Protein AF-A0A4S2HFW8-F1 (afdb_monomer_lite)

pLDDT: mean 96.81, std 3.7, range [73.81, 98.62]

Sequence (60 aa):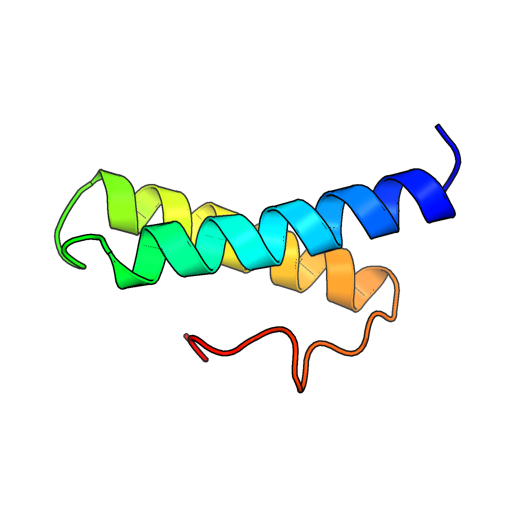
MTEKEQIQKNVEEFSRLQDYMVDSDKESTAYKKMKKRYIELKVILTTFGVNLTELDYIKE

Radius of gyration: 11.75 Å; chains: 1; bounding box: 27×24×28 Å

Secondary structure (DSSP, 8-state):
--HHHHHHHHHHHHHHHHHHHHTS-TTSHHHHHHHHHHHHHHHHHHHTT---TTT--S--

Structure (mmCIF, N/CA/C/O backbone):
data_AF-A0A4S2HFW8-F1
#
_entry.id   AF-A0A4S2HFW8-F1
#
loop_
_atom_site.group_PDB
_atom_site.id
_atom_site.type_symbol
_atom_site.label_atom_id
_atom_site.label_alt_id
_atom_site.label_comp_id
_atom_site.label_asym_id
_atom_site.label_entity_id
_atom_site.label_seq_id
_atom_site.pdbx_PDB_ins_code
_atom_site.Cartn_x
_atom_site.Cartn_y
_atom_site.Cartn_z
_atom_site.occupancy
_atom_site.B_iso_or_equiv
_atom_site.auth_seq_id
_atom_site.auth_comp_id
_atom_site.auth_asym_id
_atom_site.auth_atom_id
_atom_site.pdbx_PDB_model_num
ATOM 1 N N . MET A 1 1 ? -4.982 15.687 15.453 1.00 73.81 1 MET A N 1
ATOM 2 C CA . MET A 1 1 ? -5.543 14.780 14.439 1.00 73.81 1 MET A CA 1
ATOM 3 C C . MET A 1 1 ? -6.262 13.677 15.179 1.00 73.81 1 MET A C 1
ATOM 5 O O . MET A 1 1 ? -5.695 13.138 16.122 1.00 73.81 1 MET A O 1
ATOM 9 N N . THR A 1 2 ? -7.517 13.432 14.840 1.00 95.62 2 THR A N 1
ATOM 10 C CA . THR A 1 2 ? -8.315 12.365 15.446 1.00 95.62 2 THR A CA 1
ATOM 11 C C . THR A 1 2 ? -7.887 11.004 14.898 1.00 95.62 2 THR A C 1
ATOM 13 O O . THR A 1 2 ? -7.258 10.919 13.843 1.00 95.62 2 THR A O 1
ATOM 16 N N . GLU A 1 3 ? -8.252 9.929 15.592 1.00 94.50 3 GLU A N 1
ATOM 17 C CA . GLU A 1 3 ? -8.032 8.558 15.117 1.00 94.50 3 GLU A CA 1
ATOM 18 C C . GLU A 1 3 ? -8.633 8.337 13.718 1.00 94.50 3 GLU A C 1
ATOM 20 O O . GLU A 1 3 ? -7.968 7.807 12.832 1.00 94.50 3 GLU A O 1
ATOM 25 N N . LYS A 1 4 ? -9.850 8.846 13.477 1.00 95.25 4 LYS A N 1
ATOM 26 C CA . LYS A 1 4 ? -10.523 8.753 12.172 1.00 95.25 4 LYS A CA 1
ATOM 27 C C . LYS A 1 4 ? -9.743 9.453 11.059 1.00 95.25 4 LYS A C 1
ATOM 29 O O . LYS A 1 4 ? -9.5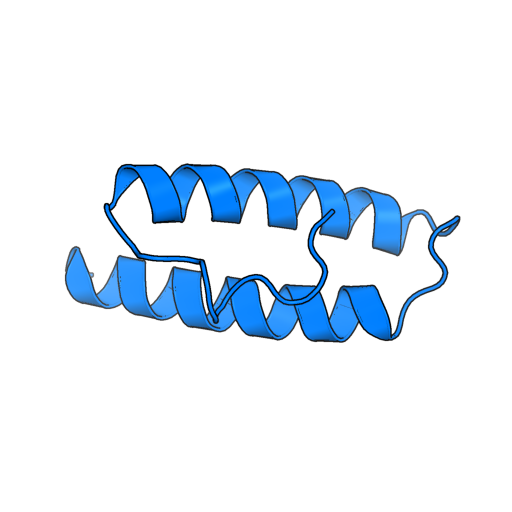85 8.889 9.982 1.00 95.25 4 LYS A O 1
ATOM 34 N N . GLU A 1 5 ? -9.222 10.650 11.324 1.00 97.38 5 GLU A N 1
ATOM 35 C CA . GLU A 1 5 ? -8.394 11.385 10.358 1.00 97.38 5 GLU A CA 1
ATOM 36 C C . GLU A 1 5 ? -7.070 10.660 10.068 1.00 97.38 5 GLU A C 1
ATOM 38 O O . GLU A 1 5 ? -6.594 10.673 8.935 1.00 97.38 5 GLU A O 1
ATOM 43 N N . GLN A 1 6 ? -6.471 10.008 11.071 1.00 96.56 6 GLN A N 1
ATOM 44 C CA . GLN A 1 6 ? -5.251 9.221 10.883 1.00 96.56 6 GLN A CA 1
ATOM 45 C C . GLN A 1 6 ? -5.510 7.968 10.036 1.00 96.56 6 GLN A C 1
ATOM 47 O O . GLN A 1 6 ? -4.723 7.671 9.137 1.00 96.56 6 GLN A O 1
ATOM 52 N N . ILE A 1 7 ? -6.609 7.254 10.298 1.00 97.38 7 ILE A N 1
ATOM 53 C CA . ILE A 1 7 ? -7.014 6.081 9.514 1.00 97.38 7 ILE A CA 1
ATOM 54 C C . ILE A 1 7 ? -7.276 6.486 8.064 1.00 97.38 7 ILE A C 1
ATOM 56 O O . ILE A 1 7 ? -6.727 5.860 7.162 1.00 97.38 7 ILE A O 1
ATOM 60 N N . GLN A 1 8 ? -8.038 7.562 7.838 1.00 97.50 8 GLN A N 1
ATOM 61 C CA . GLN A 1 8 ? -8.310 8.071 6.494 1.00 97.50 8 GLN A CA 1
ATOM 62 C C . GLN A 1 8 ? -7.009 8.340 5.725 1.00 97.50 8 GLN A C 1
ATOM 64 O O . GLN A 1 8 ? -6.837 7.838 4.617 1.00 97.50 8 GLN A O 1
ATOM 69 N N . LYS A 1 9 ? -6.058 9.061 6.333 1.00 98.00 9 LYS A N 1
ATOM 70 C CA . LYS A 1 9 ? -4.762 9.342 5.698 1.00 98.00 9 LYS A CA 1
ATOM 71 C C . LYS A 1 9 ? -3.974 8.078 5.374 1.00 98.00 9 LYS A C 1
ATOM 73 O O . LYS A 1 9 ? -3.385 7.996 4.302 1.00 98.00 9 LYS A O 1
ATOM 78 N N . ASN A 1 10 ? -3.967 7.095 6.273 1.00 98.12 10 ASN A N 1
ATOM 79 C CA . ASN A 1 10 ? -3.261 5.836 6.039 1.00 98.12 10 ASN A CA 1
AT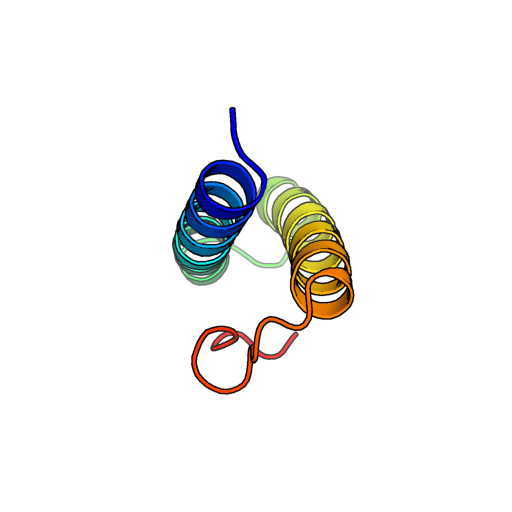OM 80 C C . ASN A 1 10 ? -3.907 5.026 4.902 1.00 98.12 10 ASN A C 1
ATOM 82 O O . ASN A 1 10 ? -3.186 4.395 4.135 1.00 98.12 10 ASN A O 1
ATOM 86 N N . VAL A 1 11 ? -5.239 5.058 4.766 1.00 98.25 11 VAL A N 1
ATOM 87 C CA . VAL A 1 11 ? -5.955 4.422 3.645 1.00 98.25 11 VAL A CA 1
ATOM 88 C C . VAL A 1 11 ? -5.608 5.105 2.318 1.00 98.25 11 VAL A C 1
ATOM 90 O O . VAL A 1 11 ? -5.276 4.426 1.348 1.00 98.25 11 VAL A O 1
ATOM 93 N N . GLU A 1 12 ? -5.619 6.439 2.279 1.00 98.25 12 GLU A N 1
ATOM 94 C CA . GLU A 1 12 ? -5.238 7.215 1.091 1.00 98.25 12 GLU A CA 1
ATOM 95 C C . GLU A 1 12 ? -3.769 6.975 0.695 1.00 98.25 12 GLU A C 1
ATOM 97 O O . GLU A 1 12 ? -3.459 6.808 -0.487 1.00 98.25 12 GLU A O 1
ATOM 102 N N . GLU A 1 13 ? -2.859 6.918 1.675 1.00 98.31 13 GLU A N 1
ATOM 103 C CA . GLU A 1 13 ? -1.445 6.595 1.449 1.00 98.31 13 GLU A CA 1
ATOM 104 C C . GLU A 1 13 ? -1.275 5.163 0.929 1.00 98.31 13 GLU A C 1
ATOM 106 O O . GLU A 1 13 ? -0.504 4.944 -0.003 1.00 98.31 13 GLU A O 1
ATOM 111 N N . PHE A 1 14 ? -2.013 4.198 1.485 1.00 98.50 14 PHE A N 1
ATOM 112 C CA . PHE A 1 14 ? -1.947 2.797 1.074 1.00 98.50 14 PHE A CA 1
ATOM 113 C C . PHE A 1 14 ? -2.391 2.594 -0.377 1.00 98.50 14 PHE A C 1
ATOM 115 O O . PHE A 1 14 ? -1.719 1.885 -1.123 1.00 98.50 14 PHE A O 1
ATOM 122 N N . SER A 1 15 ? -3.473 3.254 -0.802 1.00 98.06 15 SER A N 1
ATOM 123 C CA . SER A 1 15 ? -3.906 3.234 -2.205 1.00 98.06 15 SER A CA 1
ATOM 124 C C . SER A 1 15 ? -2.841 3.840 -3.121 1.00 98.06 15 SER A C 1
ATOM 126 O O . SER A 1 15 ? -2.405 3.200 -4.070 1.00 98.06 15 SER A O 1
ATOM 128 N N . ARG A 1 16 ? -2.357 5.048 -2.804 1.00 98.44 16 ARG A N 1
ATOM 129 C CA . ARG A 1 16 ? -1.381 5.761 -3.643 1.00 98.44 16 ARG A CA 1
ATOM 130 C C . ARG A 1 16 ? -0.048 5.022 -3.756 1.00 98.44 16 ARG A C 1
ATOM 132 O O . ARG A 1 16 ? 0.584 5.022 -4.807 1.00 98.44 16 ARG A O 1
ATOM 139 N N . LEU A 1 17 ? 0.406 4.420 -2.659 1.00 98.56 17 LEU A N 1
ATOM 140 C CA . LEU A 1 17 ? 1.646 3.656 -2.639 1.00 98.56 17 LEU A CA 1
ATOM 141 C C . LEU A 1 17 ? 1.562 2.433 -3.548 1.00 98.56 17 LEU A C 1
ATOM 143 O O . LEU A 1 17 ? 2.538 2.120 -4.226 1.00 98.56 17 LEU A O 1
ATOM 147 N N . GLN A 1 18 ? 0.415 1.756 -3.561 1.00 98.44 18 GLN A N 1
ATOM 148 C CA . GLN A 1 18 ? 0.209 0.635 -4.461 1.00 98.44 18 GLN A CA 1
ATOM 149 C C . GLN A 1 18 ? 0.248 1.087 -5.931 1.00 98.44 18 GLN A C 1
ATOM 151 O O . GLN A 1 18 ? 0.900 0.418 -6.728 1.00 98.44 18 GLN A O 1
ATOM 156 N N . ASP A 1 19 ? -0.306 2.253 -6.283 1.00 98.44 19 ASP A N 1
ATOM 157 C CA . ASP A 1 19 ? -0.248 2.753 -7.667 1.00 98.44 19 ASP A CA 1
ATOM 158 C C . ASP A 1 19 ? 1.217 2.933 -8.100 1.00 98.44 19 ASP A C 1
ATOM 160 O O . ASP A 1 19 ? 1.653 2.427 -9.132 1.00 98.44 19 ASP A O 1
ATOM 164 N N . TYR A 1 20 ? 2.032 3.546 -7.236 1.00 98.19 20 TYR A N 1
ATOM 165 C CA . TYR A 1 20 ? 3.463 3.709 -7.498 1.00 98.19 20 TYR A CA 1
ATOM 166 C C . TYR A 1 20 ? 4.222 2.386 -7.573 1.00 98.19 20 TYR A C 1
ATOM 168 O O . TYR A 1 20 ? 5.173 2.265 -8.347 1.00 98.19 20 TYR A O 1
ATOM 176 N N . MET A 1 21 ? 3.831 1.393 -6.773 1.00 98.25 21 MET A N 1
ATOM 177 C CA . MET A 1 21 ? 4.410 0.056 -6.851 1.00 98.25 21 MET A CA 1
ATOM 178 C C . MET A 1 21 ? 4.068 -0.624 -8.178 1.00 98.25 21 MET A C 1
ATOM 180 O O . MET A 1 21 ? 4.960 -1.225 -8.768 1.00 98.25 21 MET A O 1
ATOM 184 N N . VAL A 1 22 ? 2.827 -0.517 -8.660 1.00 97.88 22 VAL A N 1
ATOM 185 C CA . VAL A 1 22 ? 2.415 -1.066 -9.964 1.00 97.88 22 VAL A CA 1
ATOM 186 C C . VAL A 1 22 ? 3.228 -0.453 -11.105 1.00 97.88 22 VAL A C 1
ATOM 188 O O . VAL A 1 22 ? 3.670 -1.182 -11.992 1.00 97.88 22 VAL A O 1
ATOM 191 N N . ASP A 1 23 ? 3.498 0.850 -11.039 1.00 97.81 23 ASP A N 1
ATOM 192 C CA . ASP A 1 23 ? 4.222 1.585 -12.083 1.00 97.81 23 ASP A CA 1
ATOM 193 C C . ASP A 1 23 ? 5.756 1.452 -12.006 1.00 97.81 23 ASP A C 1
ATOM 195 O O . ASP A 1 23 ? 6.478 2.006 -12.839 1.00 97.81 23 ASP A O 1
ATOM 199 N N . SER A 1 24 ? 6.288 0.737 -11.011 1.00 97.62 24 SER A N 1
ATOM 200 C CA . SER A 1 24 ? 7.731 0.643 -10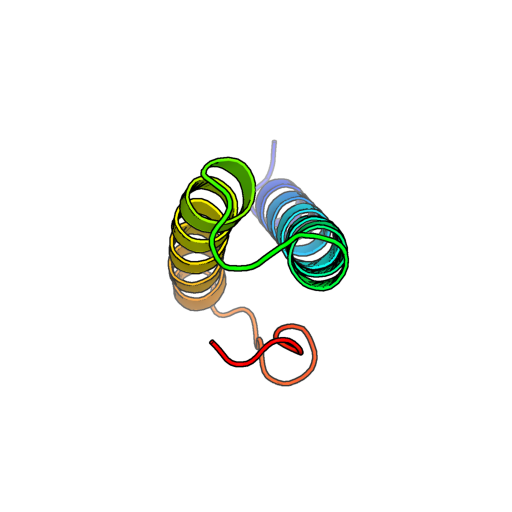.770 1.00 97.62 24 SER A CA 1
ATOM 201 C C . SER A 1 24 ? 8.309 -0.730 -11.100 1.00 97.62 24 SER A C 1
ATOM 203 O O . SER A 1 24 ? 7.714 -1.768 -10.824 1.00 97.62 24 SER A O 1
ATOM 205 N N . ASP A 1 25 ? 9.547 -0.741 -11.599 1.00 97.75 25 ASP A N 1
ATOM 206 C CA . ASP A 1 25 ? 10.327 -1.971 -11.755 1.00 97.75 25 ASP A CA 1
ATOM 207 C C . ASP A 1 25 ? 10.540 -2.647 -10.390 1.00 97.75 25 ASP A C 1
ATOM 209 O O . ASP A 1 25 ? 11.117 -2.045 -9.475 1.00 97.75 25 ASP A O 1
ATOM 213 N N . LYS A 1 26 ? 10.110 -3.908 -10.267 1.00 96.06 26 LYS A N 1
ATOM 214 C CA . LYS A 1 26 ? 10.186 -4.702 -9.032 1.00 96.06 26 LYS A CA 1
ATOM 215 C C . LYS A 1 26 ? 11.610 -4.895 -8.518 1.00 96.06 26 LYS A C 1
ATOM 217 O O . LYS A 1 26 ? 11.815 -5.015 -7.307 1.00 96.06 26 LYS A O 1
ATOM 222 N N . GLU A 1 27 ? 12.604 -4.874 -9.405 1.00 97.00 27 GLU A N 1
ATOM 223 C CA . GLU A 1 27 ? 14.003 -5.008 -9.001 1.00 97.00 27 GLU A CA 1
ATOM 224 C C . GLU A 1 27 ? 14.637 -3.698 -8.543 1.00 97.00 27 GLU A C 1
ATOM 226 O O . GLU A 1 27 ? 15.686 -3.709 -7.879 1.00 97.00 27 GLU A O 1
ATOM 231 N N . SER A 1 28 ? 13.972 -2.573 -8.810 1.00 98.25 28 SER A N 1
ATOM 232 C CA . SER A 1 28 ? 14.459 -1.258 -8.429 1.00 98.25 28 SER A CA 1
ATOM 233 C C . SER A 1 28 ? 14.557 -1.094 -6.910 1.00 98.25 28 SER A C 1
ATOM 235 O O . SER A 1 28 ? 13.784 -1.627 -6.106 1.00 98.25 28 SER A O 1
ATOM 237 N N . THR A 1 29 ? 15.517 -0.273 -6.492 1.00 98.44 29 THR A N 1
ATOM 238 C CA . THR A 1 29 ? 15.658 0.118 -5.085 1.00 98.44 29 THR A CA 1
ATOM 239 C C . THR A 1 29 ? 14.442 0.903 -4.586 1.00 98.44 29 THR A C 1
ATOM 241 O O . THR A 1 29 ? 14.110 0.820 -3.403 1.00 98.44 29 THR A O 1
ATOM 244 N N . ALA A 1 30 ? 13.760 1.635 -5.475 1.00 98.19 30 ALA A N 1
ATOM 245 C CA . ALA A 1 30 ? 12.528 2.353 -5.174 1.00 98.19 30 ALA A CA 1
ATOM 246 C C . ALA A 1 30 ? 11.397 1.382 -4.818 1.00 98.19 30 ALA A C 1
ATOM 248 O O . ALA A 1 30 ? 10.817 1.502 -3.739 1.00 98.19 30 ALA A O 1
ATOM 249 N N . TYR A 1 31 ? 11.159 0.364 -5.650 1.00 98.38 31 TYR A N 1
ATOM 250 C CA . TYR A 1 31 ? 10.143 -0.653 -5.384 1.00 98.38 31 TYR A CA 1
ATOM 251 C C . TYR A 1 31 ? 10.387 -1.377 -4.062 1.00 98.38 31 TYR A C 1
ATOM 253 O O . TYR A 1 31 ? 9.485 -1.488 -3.236 1.00 98.38 31 TYR A O 1
ATOM 261 N N . LYS A 1 32 ? 11.634 -1.783 -3.794 1.00 98.25 32 LYS A N 1
ATOM 262 C CA . LYS A 1 32 ? 12.005 -2.459 -2.538 1.00 98.25 32 LYS A CA 1
ATOM 263 C C . LYS A 1 32 ? 11.704 -1.595 -1.302 1.00 98.25 32 LYS A C 1
ATOM 265 O O . LYS A 1 32 ? 11.249 -2.116 -0.283 1.00 98.25 32 LYS A O 1
ATOM 270 N N . LYS A 1 33 ? 11.890 -0.272 -1.390 1.00 98.44 33 LYS A N 1
ATOM 271 C CA . LYS A 1 33 ? 11.503 0.674 -0.325 1.00 98.44 33 LYS A CA 1
ATOM 272 C C . LYS A 1 33 ? 9.985 0.823 -0.204 1.00 98.44 33 LYS A C 1
ATOM 274 O O . LYS A 1 33 ? 9.472 0.815 0.913 1.00 98.44 33 LYS A O 1
ATOM 279 N N . MET A 1 34 ? 9.272 0.924 -1.324 1.00 98.50 34 MET A N 1
ATOM 280 C CA . MET A 1 34 ? 7.811 1.017 -1.325 1.00 98.50 34 MET A CA 1
ATOM 281 C C . MET A 1 34 ? 7.162 -0.242 -0.756 1.00 98.50 34 MET A C 1
ATOM 283 O O . MET A 1 34 ? 6.304 -0.129 0.111 1.00 98.50 34 MET A O 1
ATOM 287 N N . LYS A 1 35 ? 7.648 -1.432 -1.124 1.00 98.31 35 LYS A N 1
ATOM 288 C CA . LYS A 1 35 ? 7.186 -2.709 -0.569 1.00 98.31 35 LYS A CA 1
ATOM 289 C C . LYS A 1 35 ? 7.300 -2.750 0.954 1.00 98.31 35 LYS A C 1
ATOM 291 O O . LYS A 1 35 ? 6.373 -3.190 1.628 1.00 98.31 35 LYS A O 1
ATOM 296 N N . LYS A 1 36 ? 8.402 -2.242 1.515 1.00 98.38 36 LYS A N 1
ATOM 297 C CA . LYS A 1 36 ? 8.548 -2.121 2.973 1.00 98.38 36 LYS A CA 1
ATOM 298 C C . LYS A 1 36 ? 7.441 -1.245 3.571 1.00 98.38 36 LYS A C 1
ATOM 300 O O . LYS A 1 36 ? 6.783 -1.666 4.518 1.00 98.38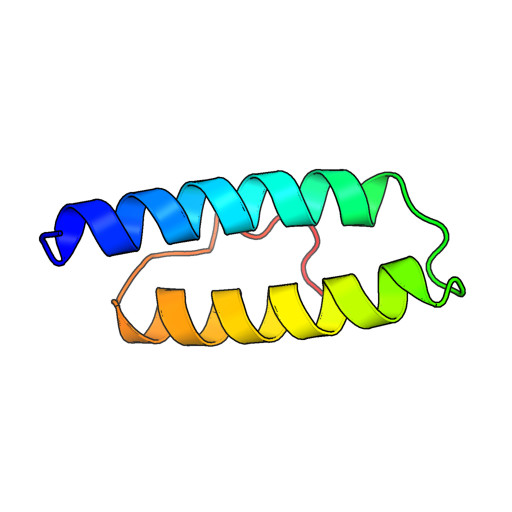 36 LYS A O 1
ATOM 305 N N . ARG A 1 37 ? 7.199 -0.063 2.994 1.00 98.44 37 ARG A N 1
ATOM 306 C CA . ARG A 1 37 ? 6.148 0.856 3.459 1.00 98.44 37 ARG A CA 1
ATOM 307 C C . ARG A 1 37 ? 4.740 0.272 3.292 1.00 98.44 37 ARG A C 1
ATOM 309 O O . ARG A 1 37 ? 3.892 0.466 4.155 1.00 98.44 37 ARG A O 1
ATOM 316 N N . TYR A 1 38 ? 4.506 -0.481 2.225 1.00 98.62 38 TYR A N 1
ATOM 317 C CA . TYR A 1 38 ? 3.249 -1.173 1.954 1.00 98.62 38 TYR A CA 1
ATOM 318 C C . TYR A 1 38 ? 2.946 -2.215 3.035 1.00 98.62 38 TYR A C 1
ATOM 320 O O . TYR A 1 38 ? 1.837 -2.237 3.566 1.00 98.62 38 TYR A O 1
ATOM 328 N N . ILE A 1 39 ? 3.949 -2.999 3.446 1.00 98.31 39 ILE A N 1
ATOM 329 C CA . ILE A 1 39 ? 3.825 -3.950 4.561 1.00 98.31 39 ILE A CA 1
ATOM 330 C C . ILE A 1 39 ? 3.547 -3.215 5.881 1.00 98.31 39 ILE A C 1
ATOM 332 O O . ILE A 1 39 ? 2.662 -3.620 6.633 1.00 98.31 39 ILE A O 1
ATOM 336 N N . GLU A 1 40 ? 4.260 -2.119 6.163 1.00 98.56 40 GLU A N 1
ATOM 337 C CA . GLU A 1 40 ? 4.020 -1.304 7.364 1.00 98.56 40 GLU A CA 1
ATOM 338 C C . GLU A 1 40 ? 2.575 -0.781 7.411 1.00 98.56 40 GLU A C 1
ATOM 340 O O . GLU A 1 40 ? 1.898 -0.924 8.430 1.00 98.56 40 GLU A O 1
ATOM 345 N N . LEU A 1 41 ? 2.070 -0.230 6.302 1.00 98.44 41 LEU A N 1
ATOM 346 C CA . LEU A 1 41 ? 0.698 0.271 6.203 1.00 98.44 41 LEU A CA 1
ATOM 347 C C . LEU A 1 41 ? -0.341 -0.848 6.338 1.00 98.44 41 LEU A C 1
ATOM 349 O O . LEU A 1 41 ? -1.323 -0.652 7.053 1.00 98.44 41 LEU A O 1
ATOM 353 N N . LYS A 1 42 ? -0.113 -2.031 5.745 1.00 98.06 42 LYS A N 1
ATOM 354 C CA . LYS A 1 42 ? -0.977 -3.210 5.940 1.00 98.06 42 LYS A CA 1
ATOM 355 C C . LYS A 1 42 ? -1.139 -3.550 7.418 1.00 98.06 42 LYS A C 1
ATOM 357 O O . LYS A 1 42 ? -2.262 -3.722 7.892 1.00 98.06 42 LYS A O 1
ATOM 362 N N . VAL A 1 43 ? -0.028 -3.627 8.152 1.00 98.12 43 VAL A N 1
ATOM 363 C CA . VAL A 1 43 ? -0.034 -3.951 9.588 1.00 98.12 43 VAL A CA 1
ATOM 364 C C . VAL A 1 43 ? -0.770 -2.875 10.385 1.00 98.12 43 VAL A C 1
ATOM 366 O O . VAL A 1 43 ? -1.620 -3.202 11.214 1.00 98.12 43 VAL A O 1
ATOM 369 N N . ILE A 1 44 ? -0.491 -1.598 10.113 1.00 97.62 44 ILE A N 1
ATOM 370 C CA . ILE A 1 44 ? -1.136 -0.467 10.793 1.00 97.62 44 ILE A CA 1
ATOM 371 C C . ILE A 1 44 ? -2.653 -0.486 10.565 1.00 97.62 44 ILE A C 1
ATOM 373 O O . ILE A 1 44 ? -3.420 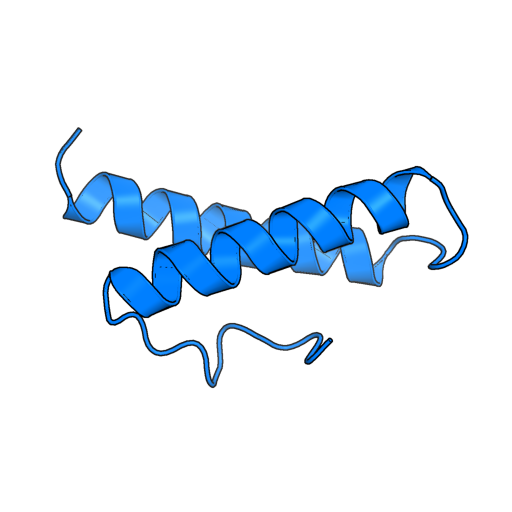-0.448 11.524 1.00 97.62 44 ILE A O 1
ATOM 377 N N . LEU A 1 45 ? -3.097 -0.581 9.310 1.00 97.94 45 LEU A N 1
ATOM 378 C CA . LEU A 1 45 ? -4.518 -0.571 8.955 1.00 97.94 45 LEU A CA 1
ATOM 379 C C . LEU A 1 45 ? -5.258 -1.792 9.517 1.00 97.94 45 LEU A C 1
ATOM 381 O O . LEU A 1 45 ? -6.357 -1.645 10.049 1.00 97.94 45 LEU A O 1
ATOM 385 N N . THR A 1 46 ? -4.631 -2.971 9.489 1.00 97.50 46 THR A N 1
ATOM 386 C CA . THR A 1 46 ? -5.196 -4.187 10.099 1.00 97.50 46 THR A CA 1
ATOM 387 C C . THR A 1 46 ? -5.334 -4.037 11.615 1.00 97.50 46 THR A C 1
ATOM 389 O O . THR A 1 46 ? -6.347 -4.434 12.183 1.00 97.50 46 THR A O 1
ATOM 392 N N . THR A 1 47 ? -4.356 -3.407 12.276 1.00 97.12 47 THR A N 1
ATOM 393 C CA . THR A 1 47 ? -4.407 -3.124 13.723 1.00 97.12 47 THR A CA 1
ATOM 394 C C . THR A 1 47 ? -5.560 -2.178 14.072 1.00 97.12 47 THR A C 1
ATOM 396 O O . THR A 1 47 ? -6.189 -2.337 15.113 1.00 97.12 47 THR A O 1
ATOM 399 N N . PHE A 1 48 ? -5.892 -1.242 13.178 1.00 96.62 48 PHE A N 1
ATOM 400 C CA . PHE A 1 48 ? -7.067 -0.372 13.300 1.00 96.62 48 PHE A CA 1
ATOM 401 C C . PHE A 1 48 ? -8.392 -1.038 12.885 1.00 96.62 48 PHE A C 1
ATOM 403 O O . PHE A 1 48 ? -9.426 -0.375 12.855 1.00 96.62 48 PHE A O 1
ATOM 410 N N . GLY A 1 49 ? -8.393 -2.334 12.554 1.00 96.88 49 GLY A N 1
ATOM 411 C CA . GLY A 1 49 ? -9.600 -3.063 12.157 1.00 96.88 49 GLY A CA 1
ATOM 412 C C . GLY A 1 49 ? -10.133 -2.688 10.771 1.00 96.88 49 GLY A C 1
ATOM 413 O O . GLY A 1 49 ? -11.295 -2.956 10.467 1.00 96.88 49 GLY A O 1
ATOM 414 N N . VAL A 1 50 ? -9.313 -2.065 9.921 1.00 97.44 50 VAL A N 1
ATOM 415 C CA . VAL A 1 50 ? -9.692 -1.729 8.544 1.00 97.44 50 VAL A CA 1
ATOM 416 C C . VAL A 1 50 ? -9.729 -3.003 7.700 1.00 97.44 50 VAL A C 1
ATOM 418 O O . VAL A 1 50 ? -8.761 -3.761 7.656 1.00 97.44 50 VAL A O 1
ATOM 421 N N . ASN A 1 51 ? -10.835 -3.228 6.987 1.00 96.44 51 ASN A N 1
ATOM 422 C CA . ASN A 1 51 ? -10.935 -4.319 6.021 1.00 96.44 51 ASN A CA 1
ATOM 423 C C . ASN A 1 51 ? -10.159 -3.966 4.742 1.00 96.44 51 ASN A C 1
ATOM 425 O O . ASN A 1 51 ? -10.550 -3.062 4.007 1.00 96.44 51 ASN A O 1
ATOM 429 N N . LEU A 1 52 ? -9.084 -4.707 4.469 1.00 96.75 52 LEU A N 1
ATOM 430 C CA . LEU A 1 52 ? -8.221 -4.486 3.308 1.00 96.75 52 LEU A CA 1
ATOM 431 C C . LEU A 1 52 ? -8.620 -5.282 2.057 1.00 96.75 52 LEU A C 1
ATOM 433 O O . LEU A 1 52 ? -7.953 -5.135 1.044 1.00 96.75 52 LEU A O 1
ATOM 437 N N . THR A 1 53 ? -9.687 -6.090 2.084 1.00 95.75 53 THR A N 1
ATOM 438 C CA . THR A 1 53 ? -10.027 -7.035 0.993 1.00 95.75 53 THR A CA 1
ATOM 439 C C . THR A 1 53 ? -10.079 -6.381 -0.392 1.00 95.75 53 THR A C 1
ATOM 441 O O . THR A 1 53 ? -9.530 -6.931 -1.342 1.00 95.75 53 THR A O 1
ATOM 444 N N . GLU A 1 54 ? -10.699 -5.202 -0.494 1.00 94.75 54 GLU A N 1
ATOM 445 C CA . GLU A 1 54 ? -10.790 -4.425 -1.743 1.00 94.75 54 GLU A CA 1
ATOM 446 C C . GLU A 1 54 ? -9.685 -3.362 -1.865 1.00 94.75 54 GLU A C 1
ATOM 448 O O . GLU A 1 54 ? -9.415 -2.863 -2.953 1.00 94.75 54 GLU A O 1
ATOM 453 N N . LEU A 1 55 ? -9.050 -2.988 -0.748 1.00 96.38 55 LEU A N 1
ATOM 454 C CA . LEU A 1 55 ? -8.016 -1.950 -0.725 1.00 96.38 55 LEU A CA 1
ATOM 455 C C . LEU A 1 55 ? -6.644 -2.494 -1.127 1.00 96.38 55 LEU A C 1
ATOM 457 O O . LEU A 1 55 ? -5.842 -1.743 -1.666 1.00 96.38 55 LEU A O 1
ATOM 461 N N . ASP A 1 56 ? -6.354 -3.764 -0.841 1.00 97.69 56 ASP A N 1
ATOM 462 C CA . ASP A 1 56 ? -5.107 -4.437 -1.198 1.00 97.69 56 ASP A CA 1
ATOM 463 C C . ASP A 1 56 ? -5.230 -5.168 -2.543 1.00 97.69 56 ASP A C 1
ATOM 465 O O . ASP A 1 56 ? -5.599 -6.346 -2.609 1.00 97.69 56 ASP A O 1
ATOM 469 N N . TYR A 1 57 ? -4.906 -4.468 -3.630 1.00 96.56 57 TYR A N 1
ATOM 470 C CA . TYR A 1 57 ? -5.028 -5.005 -4.986 1.00 96.56 57 TYR A CA 1
ATOM 471 C C . TYR A 1 57 ? -3.722 -5.587 -5.541 1.00 96.56 57 TYR A C 1
ATOM 473 O O . TYR A 1 57 ? -3.776 -6.389 -6.474 1.00 96.56 57 TYR A O 1
ATOM 481 N N . ILE A 1 58 ? -2.558 -5.253 -4.966 1.00 95.06 58 ILE A N 1
ATOM 482 C CA . ILE A 1 58 ? -1.275 -5.866 -5.361 1.00 95.06 58 ILE A CA 1
ATOM 483 C C . ILE A 1 58 ? -1.156 -7.300 -4.833 1.00 95.06 58 ILE A C 1
ATOM 485 O O . ILE A 1 58 ? -0.603 -8.154 -5.526 1.00 95.06 58 ILE A O 1
ATOM 489 N N . LYS A 1 59 ? -1.694 -7.569 -3.632 1.00 90.44 59 LYS A N 1
ATOM 490 C CA . LYS A 1 59 ? -1.682 -8.892 -2.980 1.00 90.44 59 LYS A CA 1
ATOM 491 C C . LYS A 1 59 ? -0.278 -9.499 -2.832 1.00 90.44 59 LYS A C 1
ATOM 493 O O . LYS A 1 59 ? -0.107 -10.711 -2.963 1.00 90.44 59 LYS A O 1
ATOM 498 N N . GLU A 1 60 ? 0.714 -8.651 -2.551 1.00 84.25 60 GLU A N 1
ATOM 499 C CA . GLU A 1 60 ? 2.087 -9.062 -2.207 1.00 84.25 60 GLU A CA 1
ATOM 500 C C . GLU A 1 60 ? 2.324 -9.255 -0.707 1.00 84.25 60 GLU A C 1
ATOM 502 O O . GLU A 1 60 ? 1.570 -8.676 0.119 1.00 84.25 60 GLU A O 1
#

Foldseek 3Di:
DDPVVVLVVLLVVLQVLVVVLVVDDCPDPSNVVSVVVNVVSVVVNVVVVHDCPVSPPVVD